Protein AF-A0A183GNE3-F1 (afdb_monomer)

Mean predicted aligned error: 20.23 Å

Secondary structure (DSSP, 8-state):
---------------------------------------HHHHHHHHHHHHHHS-------------SSHHHHHHHHHHHHHHHHHTTPPPPGGGTTHHHHHHHHHHHHHHHHHHHHH-TTHHHHHHHHHHHHHHHHH-HHHHHHHHHHHHHHHHHHHHHHTTPPPPP-PPPP-

pLDDT: mean 74.31, std 21.64, range [35.06, 98.19]

Sequence (174 aa):
MPTFKGTSGDDPSDSSAPSRLTQSMEHEEIVETNVIRLDPRDLNSIIQAVKADAPSSSQQTSAAYSFKREGFGRQYEFNSSLVRKLSNVHCTEDIETVIPEVIQELNVRNETLKIADSHPQVFQFLDIKTKSESLKSMDPWLSGFMESIKKSEYDGKKRKLSMLPTPFRRQETA

Nearest PDB structures (foldseek):
  6lqo-assembly3_J  TM=5.493E-01  e=2.200E+00  human gammaherpesvirus 4
  8oiq-assembly1_Aa  TM=3.366E-01  e=4.996E+00  Homo sapiens
  2q12-assembly1_A-2  TM=3.420E-01  e=8.275E+00  Homo sapiens
  2z0n-assembly1_A-2  TM=3.360E-01  e=8.275E+00  Homo sapiens

Solvent-accessible surface area (backbone atoms only — not comparable to full-atom values): 11299 Å² total; per-residue (Å²): 137,84,89,84,87,87,85,90,80,87,86,91,86,87,89,84,88,88,87,85,90,82,90,82,92,76,89,78,85,74,77,83,73,81,77,80,79,74,50,79,63,55,55,51,48,52,54,48,51,54,59,69,71,40,74,73,81,71,69,76,66,69,76,75,81,82,56,85,45,61,73,50,42,55,49,40,52,51,42,54,51,47,39,60,56,56,73,71,59,85,64,55,89,94,42,57,63,56,56,58,50,53,41,51,52,43,51,54,49,41,52,47,44,60,50,28,64,82,40,62,62,51,59,59,50,48,55,52,48,54,52,50,53,51,40,39,73,76,38,53,68,62,39,53,50,53,52,52,52,56,50,52,54,53,58,51,54,55,56,58,67,73,63,66,79,76,81,82,80,80,80,81,86,129

Organism: Heligmosomoides polygyrus (NCBI:txid6339)

Radius of gyration: 41.03 Å; Cα contacts (8 Å, |Δi|>4): 43; chains: 1; bounding box: 98×87×101 Å

Structure (mmCIF, N/CA/C/O backbone):
data_AF-A0A183GNE3-F1
#
_entry.id   AF-A0A183GNE3-F1
#
loop_
_atom_site.group_PDB
_atom_site.id
_atom_site.type_symbol
_atom_site.label_atom_id
_atom_site.label_alt_id
_atom_site.label_comp_id
_atom_site.label_asym_id
_atom_site.label_entity_id
_atom_site.label_seq_id
_atom_site.pdbx_PDB_ins_code
_atom_site.Cartn_x
_atom_site.Cartn_y
_atom_site.Cartn_z
_atom_site.occupancy
_ato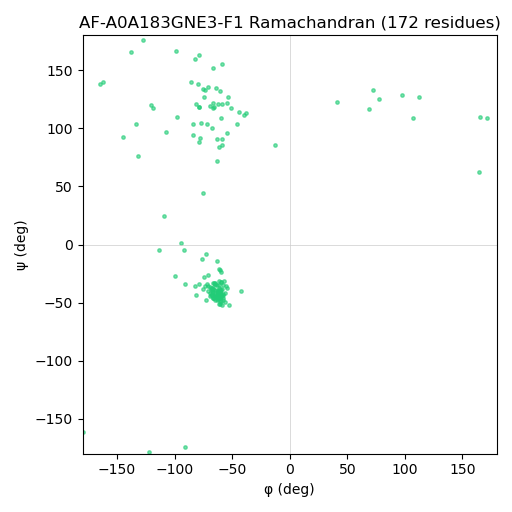m_site.B_iso_or_equiv
_atom_site.auth_seq_id
_atom_site.auth_comp_id
_atom_site.auth_asym_id
_atom_site.auth_atom_id
_atom_site.pdbx_PDB_model_num
ATOM 1 N N . MET A 1 1 ? -22.622 -56.629 6.697 1.00 48.22 1 MET A N 1
ATOM 2 C CA . MET A 1 1 ? -23.975 -56.853 7.262 1.00 48.22 1 MET A CA 1
ATOM 3 C C . MET A 1 1 ? -24.024 -58.301 7.739 1.00 48.22 1 MET A C 1
ATOM 5 O O . MET A 1 1 ? -23.474 -59.106 6.995 1.00 48.22 1 MET A O 1
ATOM 9 N N . PRO A 1 2 ? -24.593 -58.655 8.912 1.00 48.75 2 PRO A N 1
ATOM 10 C CA . PRO A 1 2 ? -25.790 -58.042 9.489 1.00 48.75 2 PRO A CA 1
ATOM 11 C C . PRO A 1 2 ? -25.775 -57.767 11.012 1.00 48.75 2 PRO A C 1
ATOM 13 O O . PRO A 1 2 ? -24.953 -58.251 11.782 1.00 48.75 2 PRO A O 1
ATOM 16 N N . THR A 1 3 ? -26.759 -56.953 11.375 1.00 46.00 3 THR A N 1
ATOM 17 C CA . THR A 1 3 ? -27.341 -56.611 12.677 1.00 46.00 3 THR A CA 1
ATOM 18 C C . THR A 1 3 ? -28.070 -57.790 13.336 1.00 46.00 3 THR A C 1
ATOM 20 O O . THR A 1 3 ? -28.666 -58.609 12.642 1.00 46.00 3 THR A O 1
ATOM 23 N N . PHE A 1 4 ? -28.128 -57.809 14.674 1.00 43.41 4 PHE A N 1
ATOM 24 C CA . PHE A 1 4 ? -29.072 -58.635 15.439 1.00 43.41 4 PHE A CA 1
ATOM 25 C C . PHE A 1 4 ? -29.997 -57.742 16.278 1.00 43.41 4 PHE A C 1
ATOM 27 O O . PHE A 1 4 ? -29.546 -56.991 17.140 1.00 43.41 4 PHE A O 1
ATOM 34 N N . LYS A 1 5 ? -31.299 -57.823 15.980 1.00 48.59 5 LYS A N 1
ATOM 35 C CA . LYS A 1 5 ? -32.413 -57.364 16.821 1.00 48.59 5 LYS A CA 1
ATOM 36 C C . LYS A 1 5 ? -32.771 -58.487 17.799 1.00 48.59 5 LYS A C 1
ATOM 38 O O . LYS A 1 5 ? -32.850 -59.639 17.381 1.00 48.59 5 LYS A O 1
ATOM 43 N N . GLY A 1 6 ? -33.067 -58.133 19.045 1.00 44.19 6 GLY A N 1
ATOM 44 C CA . GLY A 1 6 ? -33.775 -58.981 20.004 1.00 44.19 6 GLY A CA 1
ATOM 45 C C . GLY A 1 6 ? -35.053 -58.274 20.449 1.00 44.19 6 GLY A C 1
ATOM 46 O O . GLY A 1 6 ? -35.000 -57.145 20.924 1.00 44.19 6 GLY A O 1
ATOM 47 N N . THR A 1 7 ? -36.186 -58.919 20.203 1.00 44.94 7 THR A N 1
ATOM 48 C CA . THR A 1 7 ? -37.564 -58.502 20.488 1.00 44.94 7 THR A CA 1
ATOM 49 C C . THR A 1 7 ? -38.092 -59.145 21.772 1.00 44.94 7 THR A C 1
ATOM 51 O O . THR A 1 7 ? -37.591 -60.194 22.166 1.00 44.94 7 THR A O 1
ATOM 54 N N . SER A 1 8 ? -39.219 -58.608 22.256 1.00 44.44 8 SER A N 1
ATOM 55 C CA . SER A 1 8 ? -40.353 -59.320 22.882 1.00 44.44 8 SER A CA 1
ATOM 56 C C . SER A 1 8 ? -40.571 -59.079 24.374 1.00 44.44 8 SER A C 1
ATOM 58 O O . SER A 1 8 ? -39.689 -59.322 25.193 1.00 44.44 8 SER A O 1
ATOM 60 N N . GLY A 1 9 ? -41.810 -58.695 24.691 1.00 40.34 9 GLY A N 1
ATOM 61 C CA . GLY A 1 9 ? -42.374 -58.667 26.035 1.00 40.34 9 GLY A CA 1
ATOM 62 C C . GLY A 1 9 ? -43.663 -57.845 26.130 1.00 40.34 9 GLY A C 1
ATOM 63 O O . GLY A 1 9 ? -43.663 -56.841 26.832 1.00 40.34 9 GLY A O 1
ATOM 64 N N . ASP A 1 10 ? -44.720 -58.255 25.415 1.00 44.12 10 ASP A N 1
ATOM 65 C CA . ASP A 1 10 ? -46.131 -57.996 25.782 1.00 44.12 10 ASP A CA 1
ATOM 66 C C . ASP A 1 10 ? -46.388 -58.610 27.195 1.00 44.12 10 ASP A C 1
ATOM 68 O O . ASP A 1 10 ? -45.657 -59.518 27.592 1.00 44.12 10 ASP A O 1
ATOM 72 N N . ASP A 1 11 ? -47.331 -58.223 28.065 1.00 49.34 11 ASP A N 1
ATOM 73 C CA . ASP A 1 11 ? -48.767 -57.931 27.899 1.00 49.34 11 ASP A CA 1
ATOM 74 C C . ASP A 1 11 ? -49.362 -57.508 29.306 1.00 49.34 11 ASP A C 1
ATOM 76 O O . ASP A 1 11 ? -48.572 -57.177 30.195 1.00 49.34 11 ASP A O 1
ATOM 80 N N . PRO A 1 12 ? -50.684 -57.516 29.617 1.00 62.38 12 PRO A N 1
ATOM 81 C CA . PRO A 1 12 ? -51.566 -56.341 29.774 1.00 62.38 12 PRO A CA 1
ATOM 82 C C . PRO A 1 12 ? -52.267 -56.226 31.161 1.00 62.38 12 PRO A C 1
ATOM 84 O O . PRO A 1 12 ? -52.077 -57.081 32.021 1.00 62.38 12 PRO A O 1
ATOM 87 N N . SER A 1 13 ? -53.113 -55.197 31.377 1.00 46.19 13 SER A N 1
ATOM 88 C CA . SER A 1 13 ? -54.344 -55.155 32.234 1.00 46.19 13 SER A CA 1
ATOM 89 C C . SER A 1 13 ? -54.832 -53.691 32.329 1.00 46.19 13 SER A C 1
ATOM 91 O O . SER A 1 13 ? -54.072 -52.842 32.778 1.00 46.19 13 SER A O 1
ATOM 93 N N . ASP A 1 14 ? -55.932 -53.235 31.726 1.00 38.72 14 ASP A N 1
ATOM 94 C CA . ASP A 1 14 ? -57.376 -53.488 31.913 1.00 38.72 14 ASP A CA 1
ATOM 95 C C . ASP A 1 14 ? -58.096 -52.420 32.782 1.00 38.72 14 ASP A C 1
ATOM 97 O O . ASP A 1 14 ? -57.705 -52.119 33.904 1.00 38.72 14 ASP A O 1
ATOM 101 N N . SER A 1 15 ? -59.198 -51.921 32.211 1.00 40.00 15 SER A N 1
ATOM 102 C CA . SER A 1 15 ? -60.434 -51.434 32.841 1.00 40.00 15 SER A CA 1
ATOM 103 C C . SER A 1 15 ? -60.571 -50.054 33.534 1.00 40.00 15 SER A C 1
ATOM 105 O O . SER A 1 15 ? -59.984 -49.743 34.567 1.00 40.00 15 SER A O 1
ATOM 107 N N . SER A 1 16 ? -61.593 -49.344 33.028 1.00 37.84 16 SER A N 1
ATOM 108 C CA . SER A 1 16 ? -62.605 -48.515 33.722 1.00 37.84 16 SER A CA 1
ATOM 109 C C . SER A 1 16 ? -62.524 -46.977 33.618 1.00 37.84 16 SER A C 1
ATOM 111 O O . SER A 1 16 ? -61.709 -46.294 34.225 1.00 37.84 16 SER A O 1
ATOM 113 N N . ALA A 1 17 ? -63.478 -46.423 32.863 1.00 40.12 17 ALA A N 1
ATOM 114 C CA . ALA A 1 17 ? -64.024 -45.065 33.016 1.00 40.12 17 ALA A CA 1
ATOM 115 C C . ALA A 1 17 ? -65.255 -45.119 33.965 1.00 40.12 17 ALA A C 1
ATOM 117 O O . ALA A 1 17 ? -65.643 -46.232 34.331 1.00 40.12 17 ALA A O 1
ATOM 118 N N . PRO A 1 18 ? -66.049 -44.047 34.216 1.00 62.06 1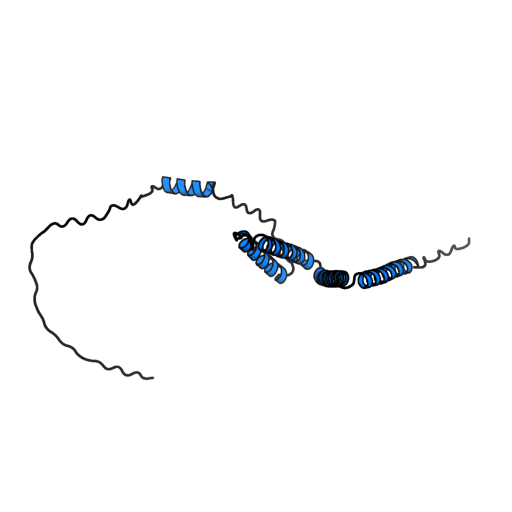8 PRO A N 1
ATOM 119 C CA . PRO A 1 18 ? -65.832 -42.590 34.376 1.00 62.06 18 PRO A CA 1
ATOM 120 C C . PRO A 1 18 ? -66.455 -42.049 35.709 1.00 62.06 18 PRO A C 1
ATOM 122 O O . PRO A 1 18 ? -67.145 -42.801 36.386 1.00 62.06 18 PRO A O 1
ATOM 125 N N . SER A 1 19 ? -66.288 -40.755 36.071 1.00 37.91 19 SER A N 1
ATOM 126 C CA . SER A 1 19 ? -67.233 -39.864 36.839 1.00 37.91 19 SER A CA 1
ATOM 127 C C . SER A 1 19 ? -66.502 -38.595 37.342 1.00 37.91 19 SER A C 1
ATOM 129 O O . SER A 1 19 ? -65.510 -38.717 38.042 1.00 37.91 19 SER A O 1
ATOM 131 N N . ARG A 1 20 ? -66.742 -37.377 36.825 1.00 39.19 20 ARG A N 1
ATOM 132 C CA . ARG A 1 20 ? -67.785 -36.349 37.106 1.00 39.19 20 ARG A CA 1
ATOM 133 C C . ARG A 1 20 ? -67.731 -35.629 38.479 1.00 39.19 20 ARG A C 1
ATOM 135 O O . ARG A 1 20 ? -68.099 -36.227 39.476 1.00 39.19 20 ARG A O 1
ATOM 142 N N . LEU A 1 21 ? -67.511 -34.296 38.386 1.00 40.69 21 LEU A N 1
ATOM 143 C CA . LEU A 1 21 ? -67.955 -33.168 39.255 1.00 40.69 21 LEU A CA 1
ATOM 144 C C . LEU A 1 21 ? -67.254 -33.078 40.638 1.00 40.69 21 LEU A C 1
ATOM 146 O O . LEU A 1 21 ? -67.115 -34.088 41.299 1.00 40.69 21 LEU A O 1
ATOM 150 N N . THR A 1 22 ? -66.743 -31.951 41.158 1.00 35.38 22 THR A N 1
ATOM 151 C CA . THR A 1 22 ? -67.184 -30.539 41.158 1.00 35.38 22 THR A CA 1
ATOM 152 C C . THR A 1 22 ? -66.034 -29.567 41.517 1.00 35.38 22 THR A C 1
ATOM 154 O O . THR A 1 22 ? -65.290 -29.834 42.451 1.00 35.38 22 THR A O 1
ATOM 157 N N . GLN A 1 23 ? -65.985 -28.423 40.818 1.00 39.53 23 GLN A N 1
ATOM 158 C CA . GLN A 1 23 ? -65.804 -27.032 41.297 1.00 39.53 23 GLN A CA 1
ATOM 159 C C . GLN A 1 23 ? -64.788 -26.704 42.415 1.00 39.53 23 GLN A C 1
ATOM 161 O O . GLN A 1 23 ? -64.989 -27.100 43.556 1.00 39.53 23 GLN A O 1
ATOM 166 N N . SER A 1 24 ? -63.838 -25.801 42.131 1.00 35.06 24 SER A N 1
ATOM 167 C CA . SER A 1 24 ? -63.468 -24.652 42.987 1.00 35.06 24 SER A CA 1
ATOM 168 C C . SER A 1 24 ? -62.624 -23.652 42.191 1.00 35.06 24 SER A C 1
ATOM 170 O O . SER A 1 24 ? -61.813 -24.033 41.357 1.00 35.06 24 SER A O 1
ATOM 172 N N . MET A 1 25 ? -62.918 -22.372 42.396 1.00 43.75 25 MET A N 1
ATOM 173 C CA . MET A 1 25 ? -62.330 -21.211 41.734 1.00 43.75 25 MET A CA 1
ATOM 174 C C . MET A 1 25 ? -60.922 -20.961 42.267 1.00 43.75 25 MET A C 1
ATOM 176 O O . MET A 1 25 ? -60.775 -20.766 43.468 1.00 43.75 25 MET A O 1
ATOM 180 N N . GLU A 1 26 ? -59.930 -20.869 41.385 1.00 41.50 26 GLU A N 1
ATOM 181 C CA . GLU A 1 26 ? -58.612 -20.329 41.721 1.00 41.50 26 GLU A CA 1
ATOM 182 C C . GLU A 1 26 ? -58.220 -19.348 40.614 1.00 41.50 26 GLU A C 1
ATOM 184 O O . GLU A 1 26 ? -57.947 -19.714 39.473 1.00 41.50 26 GLU A O 1
ATOM 189 N N . HIS A 1 27 ? -58.344 -18.068 40.956 1.00 43.19 27 HIS A N 1
ATOM 190 C CA . HIS A 1 27 ? -57.851 -16.927 40.203 1.00 43.19 27 HIS A CA 1
ATOM 191 C C . HIS A 1 27 ? -56.330 -17.069 40.066 1.00 43.19 27 HIS A C 1
ATOM 193 O O . HIS A 1 27 ? -55.619 -16.876 41.049 1.00 43.19 27 HIS A O 1
ATOM 199 N N . GLU A 1 28 ? -55.827 -17.362 38.868 1.00 41.88 28 GLU A N 1
ATOM 200 C CA . GLU A 1 28 ? -54.417 -17.135 38.553 1.00 41.88 28 GLU A CA 1
ATOM 201 C C . GLU A 1 28 ? -54.326 -15.936 37.607 1.00 41.88 28 GLU A C 1
ATOM 203 O O . GLU A 1 28 ? -54.588 -15.995 36.405 1.00 41.88 28 GLU A O 1
ATOM 208 N N . GLU A 1 29 ? -54.064 -14.798 38.239 1.00 46.50 29 GLU A N 1
ATOM 209 C CA . GLU A 1 29 ? -53.760 -13.498 37.665 1.00 46.50 29 GLU A CA 1
ATOM 210 C C . GLU A 1 29 ? -52.507 -13.607 36.783 1.00 46.50 29 GLU A C 1
ATOM 212 O O . GLU A 1 29 ? -51.375 -13.461 37.241 1.00 46.50 29 GLU A O 1
ATOM 217 N N . ILE A 1 30 ? -52.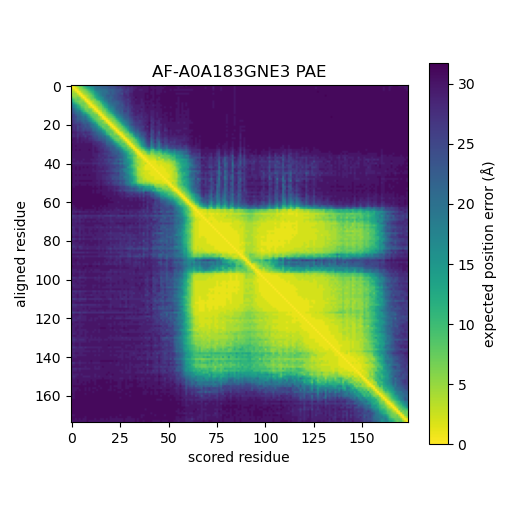698 -13.883 35.492 1.00 53.25 30 ILE A N 1
ATOM 218 C CA . ILE A 1 30 ? -51.643 -13.680 34.501 1.00 53.25 30 ILE A CA 1
ATOM 219 C C . ILE A 1 30 ? -51.590 -12.182 34.233 1.00 53.25 30 ILE A C 1
ATOM 221 O O . ILE A 1 30 ? -52.459 -11.619 33.570 1.00 53.25 30 ILE A O 1
ATOM 225 N N . VAL A 1 31 ? -50.557 -11.560 34.795 1.00 49.19 31 VAL A N 1
ATOM 226 C CA . VAL A 1 31 ? -50.138 -10.177 34.576 1.00 49.19 31 VAL A CA 1
ATOM 227 C C . VAL A 1 31 ? -50.321 -9.796 33.108 1.00 49.19 31 VAL A C 1
ATOM 229 O O . VAL A 1 31 ? -49.632 -10.302 32.217 1.00 49.19 31 VAL A O 1
ATOM 232 N N . GLU A 1 32 ? -51.257 -8.880 32.885 1.00 54.16 32 GLU A N 1
ATOM 233 C CA . GLU A 1 32 ? -51.550 -8.223 31.621 1.00 54.16 32 GLU A CA 1
ATOM 234 C C . GLU A 1 32 ? -50.301 -7.438 31.185 1.00 54.16 32 GLU A C 1
ATOM 236 O O . GLU A 1 32 ? -50.104 -6.261 31.483 1.00 54.16 32 GLU A O 1
ATOM 241 N N . THR A 1 33 ? -49.369 -8.126 30.529 1.00 56.88 33 THR A N 1
ATOM 242 C CA . THR A 1 33 ? -48.177 -7.512 29.951 1.00 56.88 33 THR A CA 1
ATOM 243 C C . THR A 1 33 ? -48.614 -6.855 28.654 1.00 56.88 33 THR A C 1
ATOM 245 O O . THR A 1 33 ? -48.622 -7.492 27.608 1.00 56.88 33 THR A O 1
ATOM 248 N N . ASN A 1 34 ? -49.055 -5.598 28.766 1.00 61.28 34 ASN A N 1
ATOM 249 C CA . ASN A 1 34 ? -49.368 -4.639 27.702 1.00 61.28 34 ASN A CA 1
ATOM 250 C C . ASN A 1 34 ? -48.872 -5.056 26.303 1.00 61.28 34 ASN A C 1
ATOM 252 O O . ASN A 1 34 ? -47.804 -4.637 25.850 1.00 61.28 34 ASN A O 1
ATOM 256 N N . VAL A 1 35 ? -49.667 -5.856 25.588 1.00 60.03 35 VAL A N 1
ATOM 257 C CA . VAL A 1 35 ? -49.425 -6.152 24.176 1.00 60.03 35 VAL A CA 1
ATOM 258 C C . VAL A 1 35 ? -49.899 -4.931 23.398 1.00 60.03 35 VAL A C 1
ATOM 260 O O . VAL A 1 35 ? -51.077 -4.801 23.068 1.00 60.03 35 VAL A O 1
ATOM 263 N N . ILE A 1 36 ? -48.986 -3.992 23.148 1.00 73.69 36 ILE A N 1
ATOM 264 C CA . ILE A 1 36 ? -49.271 -2.804 22.341 1.00 73.69 36 ILE A CA 1
ATOM 265 C C . ILE A 1 36 ? -49.502 -3.269 20.904 1.00 73.69 36 ILE A C 1
ATOM 267 O O . ILE A 1 36 ? -48.573 -3.574 20.154 1.00 73.69 36 ILE A O 1
ATOM 271 N N . ARG A 1 37 ? -50.774 -3.361 20.525 1.00 75.06 37 ARG A N 1
ATOM 272 C CA . ARG A 1 37 ? -51.192 -3.743 19.181 1.00 75.06 37 ARG A CA 1
ATOM 273 C C . ARG A 1 37 ? -51.171 -2.494 18.301 1.00 75.06 37 ARG A C 1
ATOM 275 O O . ARG A 1 37 ? -52.126 -1.727 18.296 1.00 75.06 37 ARG A O 1
ATOM 282 N N . LEU A 1 38 ? -50.055 -2.279 17.608 1.00 81.88 38 LEU A N 1
ATOM 283 C CA . LEU A 1 38 ? -49.865 -1.125 16.726 1.00 81.88 38 LEU A CA 1
ATOM 284 C C . LEU A 1 38 ? -50.843 -1.168 15.550 1.00 81.88 38 LEU A C 1
ATOM 286 O O . LEU A 1 38 ? -51.016 -2.218 14.919 1.00 81.88 38 LEU A O 1
ATOM 290 N N . ASP A 1 39 ? -51.469 -0.030 15.247 1.00 83.62 39 ASP A N 1
ATOM 291 C CA . ASP A 1 39 ? -52.322 0.090 14.072 1.00 83.62 39 ASP A CA 1
ATOM 292 C C . ASP A 1 39 ? -51.465 0.274 12.791 1.00 83.62 39 ASP A C 1
ATOM 294 O O . ASP A 1 39 ? -50.267 0.585 12.856 1.00 83.62 39 ASP A O 1
ATOM 298 N N . PRO A 1 40 ? -52.027 0.060 11.586 1.00 84.88 40 PRO A N 1
ATOM 299 C CA . PRO A 1 40 ? -51.264 0.185 10.341 1.00 84.88 40 PRO A CA 1
ATOM 300 C C . PRO A 1 40 ? -50.670 1.583 10.079 1.00 84.88 40 PRO A C 1
ATOM 302 O O . PRO A 1 40 ? -49.727 1.712 9.294 1.00 84.88 40 PRO A O 1
ATOM 305 N N . ARG A 1 41 ? -51.204 2.647 10.693 1.00 88.38 41 ARG A N 1
ATOM 306 C CA . ARG A 1 41 ? -50.677 4.015 10.572 1.00 88.38 41 ARG A CA 1
ATOM 307 C C . ARG A 1 41 ? -49.508 4.240 11.518 1.00 88.38 41 ARG A C 1
ATOM 309 O O . ARG A 1 41 ? -48.547 4.895 11.112 1.00 88.38 41 ARG A O 1
ATOM 316 N N . ASP A 1 42 ? -49.544 3.655 12.708 1.00 87.50 42 ASP A N 1
ATOM 317 C CA . ASP A 1 42 ? -48.428 3.693 13.653 1.00 87.50 42 ASP A CA 1
ATOM 318 C C . ASP A 1 42 ? -47.206 2.989 13.055 1.00 87.50 42 ASP A C 1
ATOM 320 O O . ASP A 1 42 ? -46.102 3.535 13.041 1.00 87.50 42 ASP A O 1
ATOM 324 N N . LEU A 1 43 ? -47.422 1.826 12.431 1.00 85.69 43 LEU A N 1
ATOM 325 C CA . LEU A 1 43 ? -46.391 1.090 11.694 1.00 85.69 43 LEU A CA 1
ATOM 326 C C . LEU A 1 43 ? -45.779 1.929 10.561 1.00 85.69 43 LEU A C 1
ATOM 328 O O . LEU A 1 43 ? -44.558 2.012 10.431 1.00 85.69 43 LEU A O 1
ATOM 332 N N . ASN A 1 44 ? -46.615 2.608 9.772 1.00 85.75 44 ASN A N 1
ATOM 333 C CA . ASN A 1 44 ? -46.142 3.502 8.713 1.00 85.75 44 ASN A CA 1
ATOM 334 C C . ASN A 1 44 ? -45.401 4.734 9.248 1.00 85.75 44 ASN A C 1
ATOM 336 O O . ASN A 1 44 ? -44.472 5.213 8.596 1.00 85.75 44 ASN A O 1
ATOM 340 N N . SER A 1 45 ? -45.790 5.242 10.416 1.00 85.00 45 SER A N 1
ATOM 341 C CA . SER A 1 45 ? -45.125 6.374 11.069 1.00 85.00 45 SER A CA 1
ATOM 342 C C . SER A 1 45 ? -43.738 5.979 11.571 1.00 85.00 45 SER A C 1
ATOM 344 O O . SER A 1 45 ? -42.779 6.706 11.330 1.00 85.00 45 SER A O 1
ATOM 346 N N . ILE A 1 46 ? -43.596 4.782 12.151 1.00 82.38 46 ILE A N 1
ATOM 347 C CA . ILE A 1 46 ? -42.298 4.218 12.549 1.00 82.38 46 ILE A CA 1
ATOM 348 C C . ILE A 1 46 ? -41.398 4.015 11.321 1.00 82.38 46 ILE A C 1
ATOM 350 O O . ILE A 1 46 ? -40.237 4.415 11.336 1.00 82.38 46 ILE A O 1
ATOM 354 N N . ILE A 1 47 ? -41.927 3.462 10.222 1.00 82.19 47 ILE A N 1
ATOM 355 C CA . ILE A 1 47 ? -41.164 3.277 8.973 1.00 82.19 47 ILE A CA 1
ATOM 356 C C . ILE A 1 47 ? -40.690 4.622 8.405 1.00 82.19 47 ILE A C 1
ATOM 358 O O . ILE A 1 47 ? -39.567 4.715 7.910 1.00 82.19 47 ILE A O 1
ATOM 362 N N . GLN A 1 48 ? -41.525 5.660 8.450 1.00 83.38 48 GLN A N 1
ATOM 363 C CA . GLN A 1 48 ? -41.154 6.992 7.968 1.00 83.38 48 GLN A CA 1
ATOM 364 C C . GLN A 1 48 ? -40.140 7.680 8.881 1.00 83.38 48 GLN A C 1
ATOM 366 O O . GLN A 1 48 ? -39.195 8.267 8.364 1.00 83.38 48 GLN A O 1
ATOM 371 N N . ALA A 1 49 ? -40.277 7.550 10.202 1.00 79.19 49 ALA A N 1
ATOM 372 C CA . ALA A 1 49 ? -39.299 8.060 11.161 1.00 79.19 49 ALA A CA 1
ATOM 373 C C . ALA A 1 49 ? -37.924 7.401 10.957 1.00 79.19 49 ALA A C 1
ATOM 375 O O . ALA A 1 49 ? -36.920 8.093 10.830 1.00 79.19 49 ALA A O 1
ATOM 376 N N . VAL A 1 50 ? -37.884 6.075 10.777 1.00 73.19 50 VAL A N 1
ATOM 377 C CA . VAL A 1 50 ? -36.642 5.338 10.478 1.00 73.19 50 VAL A CA 1
ATOM 378 C C . VAL A 1 50 ? -36.048 5.733 9.123 1.00 73.19 50 VAL A C 1
ATOM 380 O O . VAL A 1 50 ? -34.832 5.777 8.976 1.00 73.19 50 VAL A O 1
ATOM 383 N N . LYS A 1 51 ? -36.875 6.039 8.116 1.00 72.00 51 LYS A N 1
ATOM 384 C CA . LYS A 1 51 ? -36.397 6.522 6.808 1.00 72.00 51 LYS A CA 1
ATOM 385 C C . LYS A 1 51 ? -35.908 7.972 6.839 1.00 72.00 51 LYS A C 1
ATOM 387 O O . LYS A 1 51 ? -35.072 8.316 6.012 1.00 72.00 51 LYS A O 1
ATOM 392 N N . ALA A 1 52 ? -36.434 8.800 7.741 1.00 64.00 52 ALA A N 1
ATOM 393 C CA . ALA A 1 52 ? -36.025 10.192 7.913 1.00 64.00 52 ALA A CA 1
ATOM 394 C C . ALA A 1 52 ? -34.710 10.319 8.704 1.00 64.00 52 ALA A C 1
ATOM 396 O O . ALA A 1 52 ? -33.899 11.178 8.372 1.00 64.00 52 ALA A O 1
ATOM 397 N N . ASP A 1 53 ? -34.479 9.426 9.675 1.00 53.66 53 ASP A N 1
ATOM 398 C CA . ASP A 1 53 ? -33.232 9.343 10.455 1.00 53.66 53 ASP A CA 1
ATOM 399 C C . ASP A 1 53 ? -32.191 8.383 9.858 1.00 53.66 53 ASP A C 1
ATOM 401 O O . ASP A 1 53 ? -31.057 8.306 10.335 1.00 53.66 53 ASP A O 1
ATOM 405 N N . ALA A 1 54 ? -32.532 7.659 8.789 1.00 50.78 54 ALA A N 1
ATOM 406 C CA . ALA A 1 54 ? -31.525 6.986 7.989 1.00 50.78 54 ALA A CA 1
ATOM 407 C C . ALA A 1 54 ? -30.682 8.073 7.302 1.00 50.78 54 ALA A C 1
ATOM 409 O O . ALA A 1 54 ? -31.228 8.814 6.478 1.00 50.78 54 ALA A O 1
ATOM 410 N N . PRO A 1 55 ? -29.363 8.185 7.573 1.00 47.97 55 PRO A N 1
ATOM 411 C CA . PRO A 1 55 ? -28.514 9.012 6.737 1.00 47.97 55 PRO A CA 1
ATOM 412 C C . PRO A 1 55 ? -28.728 8.514 5.319 1.00 47.97 55 PRO A C 1
ATOM 414 O O . PRO A 1 55 ? -28.584 7.318 5.058 1.00 47.97 55 PRO A O 1
ATOM 417 N N . SER A 1 56 ? -29.169 9.418 4.443 1.00 46.97 56 SER A N 1
ATOM 418 C CA . SER A 1 56 ? -29.399 9.130 3.039 1.00 46.97 56 SER A CA 1
ATOM 419 C C . SER A 1 56 ? -28.194 8.348 2.536 1.00 46.97 56 SER A C 1
ATOM 421 O O . SER A 1 56 ? -27.115 8.906 2.340 1.00 46.97 56 SER A O 1
ATOM 423 N N . SER A 1 57 ? -28.359 7.034 2.364 1.00 46.97 57 SER A N 1
ATOM 424 C CA . SER A 1 57 ? -27.336 6.154 1.810 1.00 46.97 57 SER A CA 1
ATOM 425 C C . SER A 1 57 ? -27.264 6.378 0.301 1.00 46.97 57 SER A C 1
ATOM 427 O O . SER A 1 57 ? -27.121 5.448 -0.481 1.00 46.97 57 SER A O 1
ATOM 429 N N . SER A 1 58 ? -27.275 7.641 -0.119 1.00 44.75 58 SER A N 1
ATOM 430 C CA . SER A 1 58 ? -26.304 8.105 -1.086 1.00 44.75 58 SER A CA 1
ATOM 431 C C . SER A 1 58 ? -24.932 7.976 -0.419 1.00 44.75 58 SER A C 1
ATOM 433 O O . SER A 1 58 ? -24.269 8.962 -0.094 1.00 44.75 58 SER A O 1
ATOM 435 N N . GLN A 1 59 ? -24.471 6.730 -0.257 1.00 45.09 59 GLN A N 1
ATOM 436 C CA . GLN A 1 59 ? -23.070 6.470 -0.505 1.00 45.09 59 GLN A CA 1
ATOM 437 C C . GLN A 1 59 ? -22.860 6.991 -1.915 1.00 45.09 59 GLN A C 1
ATOM 439 O O . GLN A 1 59 ? -23.186 6.341 -2.905 1.00 45.09 59 GLN A O 1
ATOM 444 N N . GLN A 1 60 ? -22.392 8.229 -1.986 1.00 40.22 60 GLN A N 1
ATOM 445 C CA . GLN A 1 60 ? -21.667 8.725 -3.119 1.00 40.22 60 GLN A CA 1
ATOM 446 C C . GLN A 1 60 ? -20.480 7.770 -3.197 1.00 40.22 60 GLN A C 1
ATOM 448 O O . GLN A 1 60 ? -19.459 7.970 -2.546 1.00 40.22 60 GLN A O 1
ATOM 453 N N . THR A 1 61 ? -20.679 6.636 -3.874 1.00 44.25 61 THR A N 1
ATOM 454 C CA . THR A 1 61 ? -19.610 5.737 -4.254 1.00 44.25 61 THR A CA 1
ATOM 455 C C . THR A 1 61 ? -18.787 6.591 -5.191 1.00 44.25 61 THR A C 1
ATOM 457 O O . THR A 1 61 ? -19.099 6.709 -6.377 1.00 44.25 61 THR A O 1
ATOM 460 N N . SER A 1 62 ? -17.806 7.298 -4.629 1.00 49.28 62 SER A N 1
ATOM 461 C CA . SER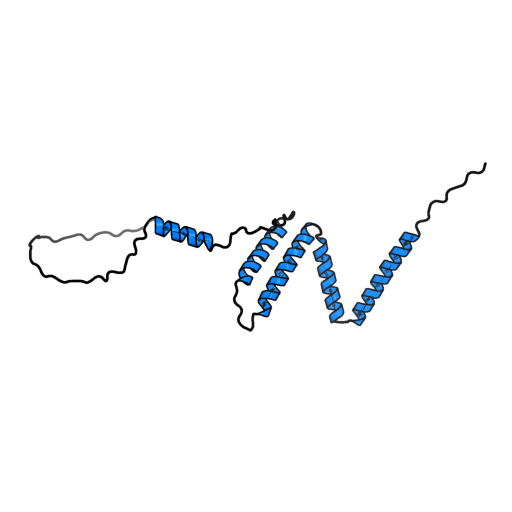 A 1 62 ? -16.651 7.787 -5.357 1.00 49.28 62 SER A CA 1
ATOM 462 C C . SER A 1 62 ? -16.293 6.656 -6.301 1.00 49.28 62 SER A C 1
ATOM 464 O O . SER A 1 62 ? -16.022 5.552 -5.831 1.00 49.28 62 SER A O 1
ATOM 466 N N . ALA A 1 63 ? -16.502 6.894 -7.603 1.00 55.94 63 ALA A N 1
ATOM 467 C CA . ALA A 1 63 ? -16.566 5.841 -8.607 1.00 55.94 63 ALA A CA 1
ATOM 468 C C . ALA A 1 63 ? -15.434 4.850 -8.343 1.00 55.94 63 ALA A C 1
ATOM 470 O O . ALA A 1 63 ? -14.263 5.243 -8.350 1.00 55.94 63 ALA A O 1
ATOM 471 N N . ALA A 1 64 ? -15.801 3.621 -7.968 1.00 74.69 64 ALA A N 1
ATOM 472 C CA . ALA A 1 64 ? -14.835 2.640 -7.509 1.00 74.69 64 ALA A CA 1
ATOM 473 C C . ALA A 1 64 ? -13.753 2.513 -8.585 1.00 74.69 64 ALA A C 1
ATOM 475 O O . ALA A 1 64 ? -14.063 2.361 -9.769 1.00 74.69 64 ALA A O 1
ATOM 476 N N . TYR A 1 65 ? -12.488 2.660 -8.190 1.00 86.69 65 TYR A N 1
ATOM 477 C CA . TYR A 1 65 ? -11.387 2.563 -9.139 1.00 86.69 65 TYR A CA 1
ATOM 478 C C . TYR A 1 65 ? -11.430 1.180 -9.799 1.00 86.69 65 TYR A C 1
ATOM 480 O O . TYR A 1 65 ? -11.356 0.160 -9.115 1.00 86.69 65 TYR A O 1
ATOM 488 N N . SER A 1 66 ? -11.563 1.146 -11.125 1.00 93.12 66 SER A N 1
ATOM 489 C CA . SER A 1 66 ? -11.623 -0.105 -11.878 1.00 93.12 66 SER A CA 1
ATOM 490 C C . SER A 1 66 ? -10.212 -0.606 -12.165 1.00 93.12 66 SER A C 1
ATOM 492 O O . SER A 1 66 ? -9.535 -0.098 -13.059 1.00 93.12 66 SER A O 1
ATOM 494 N N . PHE A 1 67 ? -9.780 -1.621 -11.423 1.00 96.12 67 PHE A N 1
ATOM 495 C CA . PHE A 1 67 ? -8.471 -2.241 -11.605 1.00 96.12 67 PHE A CA 1
ATOM 496 C C . PHE A 1 67 ? -8.420 -3.105 -12.872 1.00 96.12 67 PHE A C 1
ATOM 498 O O . PHE A 1 67 ? -9.282 -3.953 -13.092 1.00 96.12 67 PHE A O 1
ATOM 505 N N . LYS A 1 68 ? -7.364 -2.946 -13.675 1.00 96.19 68 LYS A N 1
ATOM 506 C CA . LYS A 1 68 ? -7.042 -3.829 -14.811 1.00 96.19 68 LYS A CA 1
ATOM 507 C C . LYS A 1 68 ? -6.542 -5.186 -14.323 1.00 96.19 68 LYS A C 1
ATOM 509 O O . LYS A 1 68 ? -6.784 -6.208 -14.960 1.00 96.19 68 LYS A O 1
ATOM 514 N N . ARG A 1 69 ? -5.827 -5.203 -13.194 1.00 95.44 69 ARG A N 1
ATOM 515 C CA . ARG A 1 69 ? -5.398 -6.425 -12.510 1.00 95.44 69 ARG A CA 1
ATOM 516 C C . ARG A 1 69 ? -6.335 -6.766 -11.367 1.00 95.44 69 ARG A C 1
ATOM 518 O O . ARG A 1 69 ? -6.293 -6.154 -10.303 1.00 95.44 69 ARG A O 1
ATOM 525 N N . GLU A 1 70 ? -7.096 -7.835 -11.556 1.00 94.31 70 GLU A N 1
ATOM 526 C CA . GLU A 1 70 ? -8.076 -8.320 -10.582 1.00 94.31 70 GLU A CA 1
ATOM 527 C C . GLU A 1 70 ? -7.466 -8.569 -9.188 1.00 94.31 70 GLU A C 1
ATOM 529 O O . GLU A 1 70 ? -8.064 -8.238 -8.168 1.00 94.31 70 GLU A O 1
ATOM 534 N N . GLY A 1 71 ? -6.229 -9.079 -9.128 1.00 96.56 71 GLY A N 1
ATOM 535 C CA . GLY A 1 71 ? -5.524 -9.299 -7.862 1.00 96.56 71 GLY A CA 1
ATOM 536 C C . GLY A 1 71 ? -5.314 -8.022 -7.038 1.00 96.56 71 GLY A C 1
ATOM 537 O O . GLY A 1 71 ? -5.351 -8.084 -5.811 1.00 96.56 71 GLY A O 1
ATOM 538 N N . PHE A 1 72 ? -5.137 -6.866 -7.685 1.00 97.19 72 PHE A N 1
ATOM 539 C CA . PHE A 1 72 ? -5.041 -5.577 -6.994 1.00 97.19 72 PHE A CA 1
ATOM 540 C C . PHE A 1 72 ? -6.407 -5.092 -6.522 1.00 97.19 72 PHE A C 1
ATOM 542 O O . PHE A 1 72 ? -6.504 -4.610 -5.397 1.00 97.19 72 PHE A O 1
ATOM 549 N N . GLY A 1 73 ? -7.456 -5.312 -7.320 1.00 96.50 73 GLY A N 1
ATOM 550 C CA . GLY A 1 73 ? -8.837 -5.053 -6.911 1.00 96.50 73 GLY A CA 1
ATOM 551 C C . GLY A 1 73 ? -9.216 -5.813 -5.639 1.00 96.50 73 GLY A C 1
ATOM 552 O O . GLY A 1 73 ? -9.634 -5.200 -4.661 1.00 96.50 73 GLY A O 1
ATOM 553 N N . ARG A 1 74 ? -8.944 -7.125 -5.585 1.00 97.88 74 ARG A N 1
ATOM 554 C CA . ARG A 1 74 ? -9.216 -7.939 -4.385 1.00 97.88 74 ARG A CA 1
ATOM 555 C C . ARG A 1 74 ? -8.457 -7.451 -3.147 1.00 97.88 74 ARG A C 1
ATOM 557 O O . ARG A 1 74 ? -9.015 -7.437 -2.053 1.00 97.88 74 ARG A O 1
ATOM 564 N N . GLN A 1 75 ? -7.197 -7.028 -3.298 1.00 97.75 75 GLN A N 1
ATOM 565 C CA . GLN A 1 75 ? -6.436 -6.446 -2.183 1.00 97.75 75 GLN A CA 1
ATOM 566 C C . GLN A 1 75 ? -7.000 -5.093 -1.743 1.00 97.75 75 GLN A C 1
ATOM 568 O O . GLN A 1 75 ? -7.103 -4.841 -0.545 1.00 97.75 75 GLN A O 1
ATOM 573 N N . TYR A 1 76 ? -7.386 -4.238 -2.690 1.00 97.62 76 TYR A N 1
ATOM 574 C CA . TYR A 1 76 ? -7.990 -2.942 -2.401 1.00 97.62 76 TYR A CA 1
ATOM 575 C C . TYR A 1 76 ? -9.297 -3.094 -1.615 1.00 97.62 76 TYR A C 1
ATOM 577 O O . TYR A 1 76 ? -9.504 -2.410 -0.611 1.00 97.62 76 TYR A O 1
ATOM 585 N N . GLU A 1 77 ? -10.165 -4.018 -2.027 1.00 97.31 77 GLU A N 1
ATOM 586 C CA . GLU A 1 77 ? -11.419 -4.316 -1.330 1.00 97.31 77 GLU A CA 1
ATOM 587 C C . GLU A 1 77 ? -11.177 -4.871 0.073 1.00 97.31 77 GLU A C 1
ATOM 589 O O . GLU A 1 77 ? -11.809 -4.423 1.033 1.00 97.31 77 GLU A O 1
ATOM 594 N N . PHE A 1 78 ? -10.225 -5.799 0.213 1.00 98.19 78 PHE A N 1
ATOM 595 C CA . PHE A 1 78 ? -9.835 -6.343 1.509 1.00 98.19 78 PHE A CA 1
ATOM 596 C C . PHE A 1 78 ? -9.346 -5.241 2.459 1.00 98.19 78 PHE A C 1
ATOM 598 O O . PHE A 1 78 ? -9.886 -5.092 3.557 1.00 98.19 78 PHE A O 1
ATOM 605 N N . ASN A 1 79 ? -8.399 -4.409 2.017 1.00 97.88 79 ASN A N 1
ATOM 606 C CA . ASN A 1 79 ? -7.887 -3.282 2.799 1.00 97.88 79 ASN A CA 1
ATOM 607 C C . ASN A 1 79 ? -9.006 -2.296 3.159 1.00 97.88 79 ASN A C 1
ATOM 609 O O . ASN A 1 79 ? -9.115 -1.873 4.306 1.00 97.88 79 ASN A O 1
ATOM 613 N N . SER A 1 80 ? -9.883 -1.970 2.207 1.00 96.88 80 SER A N 1
ATOM 614 C CA . SER A 1 80 ? -11.023 -1.071 2.433 1.00 96.88 80 SER A CA 1
ATOM 615 C C . SER A 1 80 ? -12.028 -1.658 3.430 1.00 96.88 80 SER A C 1
ATOM 617 O O . SER A 1 80 ? -12.644 -0.934 4.213 1.00 96.88 80 SER A O 1
ATOM 619 N N . SER A 1 81 ? -12.198 -2.983 3.444 1.00 97.00 81 SER A N 1
ATOM 620 C CA . SER A 1 81 ? -12.981 -3.657 4.478 1.00 97.00 81 SER A CA 1
ATOM 621 C C . SER A 1 81 ? -12.315 -3.578 5.848 1.00 97.00 81 SER A C 1
ATOM 623 O O . SER A 1 81 ? -13.043 -3.457 6.832 1.00 97.00 81 SER A O 1
ATOM 625 N N . LEU A 1 82 ? -10.986 -3.676 5.935 1.00 96.69 82 LEU A N 1
ATOM 626 C CA . LEU A 1 82 ? -10.268 -3.515 7.200 1.00 96.69 82 LEU A CA 1
ATOM 627 C C . LEU A 1 82 ? -10.393 -2.088 7.722 1.00 96.69 82 LEU A C 1
ATOM 629 O O . LEU A 1 82 ? -10.759 -1.927 8.879 1.00 96.69 82 LEU A O 1
ATOM 633 N N . VAL A 1 83 ? -10.205 -1.075 6.869 1.00 95.88 83 VAL A N 1
ATOM 634 C CA . VAL A 1 83 ? -10.399 0.337 7.239 1.00 95.88 83 VAL A CA 1
ATOM 635 C C . VAL A 1 83 ? -11.781 0.540 7.857 1.00 95.88 83 VAL A C 1
ATOM 637 O O . VAL A 1 83 ? -11.868 0.999 8.987 1.00 95.88 83 VAL A O 1
ATOM 640 N N . ARG A 1 84 ? -12.858 0.092 7.194 1.00 95.25 84 ARG A N 1
ATOM 641 C CA . ARG A 1 84 ? -14.223 0.211 7.744 1.00 95.25 84 ARG A CA 1
ATOM 642 C C . ARG A 1 84 ? -14.404 -0.482 9.095 1.00 95.25 84 ARG A C 1
ATOM 644 O O . ARG A 1 84 ? -15.135 0.028 9.934 1.00 95.25 84 ARG A O 1
ATOM 651 N N . LYS A 1 85 ? -13.788 -1.651 9.299 1.00 94.31 85 LYS A N 1
ATOM 652 C CA . LYS A 1 85 ? -13.863 -2.373 10.580 1.00 94.31 85 LYS A CA 1
ATOM 653 C C . LYS A 1 85 ? -13.098 -1.632 11.677 1.00 94.31 85 LYS A C 1
ATOM 655 O O . LYS A 1 85 ? -13.623 -1.487 12.771 1.00 94.31 85 LYS A O 1
ATOM 660 N N . LEU A 1 86 ? -11.895 -1.153 11.364 1.00 92.38 86 LEU A N 1
ATOM 661 C CA . LEU A 1 86 ? -11.011 -0.446 12.289 1.00 92.38 86 LEU A CA 1
ATOM 662 C C . LEU A 1 86 ? -11.552 0.935 12.672 1.00 92.38 86 LEU A C 1
ATOM 664 O O . LEU A 1 86 ? -11.447 1.318 13.828 1.00 92.38 86 LEU A O 1
ATOM 668 N N . SER A 1 87 ? -12.199 1.650 11.747 1.00 90.31 87 SER A N 1
ATOM 669 C CA . SER A 1 87 ? -12.812 2.959 12.023 1.00 90.31 87 SER A CA 1
ATOM 670 C C . SER A 1 87 ? -13.917 2.916 13.082 1.00 90.31 87 SER A C 1
ATOM 672 O O . SER A 1 87 ? -14.221 3.945 13.671 1.00 90.31 87 SER A O 1
ATOM 674 N N . ASN A 1 88 ? -14.516 1.746 13.322 1.00 85.75 88 ASN A N 1
ATOM 675 C CA . ASN A 1 88 ? -15.571 1.563 14.320 1.00 85.75 88 ASN A CA 1
ATOM 676 C C . ASN A 1 88 ? -15.036 1.074 15.674 1.00 85.75 88 ASN A C 1
ATOM 678 O O . ASN A 1 88 ? -15.824 0.794 16.576 1.00 85.75 88 ASN A O 1
ATOM 682 N N . VAL A 1 89 ? -13.720 0.903 15.819 1.00 84.81 89 VAL A N 1
ATOM 683 C CA . VAL A 1 89 ? -13.121 0.480 17.085 1.00 84.81 89 VAL A CA 1
ATOM 684 C C . VAL A 1 89 ? -12.975 1.701 17.988 1.00 84.81 89 VAL A C 1
ATOM 686 O O . VAL A 1 89 ? -12.303 2.666 17.634 1.00 84.81 89 VAL A O 1
ATOM 689 N N . HIS A 1 90 ? -13.599 1.658 19.163 1.00 73.12 90 HIS A N 1
ATOM 690 C CA . HIS A 1 90 ? -13.393 2.662 20.203 1.00 73.12 90 HIS A CA 1
ATOM 691 C C . HIS A 1 90 ? -12.084 2.365 20.939 1.00 73.12 90 HIS A C 1
ATOM 693 O O . HIS A 1 90 ? -11.931 1.294 21.527 1.00 73.12 90 HIS A O 1
ATOM 699 N N . CYS A 1 91 ? -11.132 3.294 20.871 1.00 70.31 91 CYS A N 1
ATOM 700 C CA . CYS A 1 91 ? -9.821 3.135 21.488 1.00 70.31 91 CYS A CA 1
ATOM 701 C C . CYS A 1 91 ? -9.870 3.418 22.997 1.00 70.31 91 CYS A C 1
ATOM 703 O O . CYS A 1 91 ? -10.483 4.386 23.438 1.00 70.31 91 CYS A O 1
ATOM 705 N N . THR A 1 92 ? -9.181 2.590 23.780 1.00 70.38 92 THR A N 1
ATOM 706 C CA . THR A 1 92 ? -8.666 2.946 25.113 1.00 70.38 92 THR A CA 1
ATOM 707 C C . THR A 1 92 ? -7.337 3.704 24.952 1.00 70.38 92 THR A C 1
ATOM 709 O O . THR A 1 92 ? -6.714 3.560 23.901 1.00 70.38 92 THR A O 1
ATOM 712 N N . GLU A 1 93 ? -6.892 4.476 25.956 1.00 68.56 93 GLU A N 1
ATOM 713 C CA . GLU A 1 93 ? -5.722 5.395 25.884 1.00 68.56 93 GLU A CA 1
ATOM 714 C C . GLU A 1 93 ? -4.484 4.815 25.161 1.00 68.56 93 GLU A C 1
ATOM 716 O O . GLU A 1 93 ? -3.881 5.497 24.339 1.00 68.56 93 GLU A O 1
ATOM 721 N N . ASP A 1 94 ? -4.154 3.535 25.361 1.00 67.69 94 ASP A N 1
ATOM 722 C CA . ASP A 1 94 ? -2.964 2.905 24.759 1.00 67.69 94 ASP A CA 1
ATOM 723 C C . ASP A 1 94 ? -3.084 2.557 23.254 1.00 67.69 94 ASP A C 1
ATOM 725 O O . ASP A 1 94 ? -2.092 2.214 22.612 1.00 67.69 94 ASP A O 1
ATOM 729 N N . ILE A 1 95 ? -4.287 2.600 22.670 1.00 70.25 95 ILE A N 1
ATOM 730 C CA . ILE A 1 95 ? -4.571 2.171 21.279 1.00 70.25 95 ILE A CA 1
ATOM 731 C C . ILE A 1 95 ? -4.980 3.365 20.397 1.00 70.25 95 ILE A C 1
ATOM 733 O O . ILE A 1 95 ? -5.141 3.235 19.179 1.00 70.25 95 ILE A O 1
ATOM 737 N N . GLU A 1 96 ? -5.117 4.551 20.994 1.00 77.44 96 GLU A N 1
ATOM 738 C CA . GLU A 1 96 ? -5.643 5.745 20.331 1.00 77.44 96 GLU A CA 1
ATOM 739 C C . GLU A 1 96 ? -4.811 6.171 19.116 1.00 77.44 96 GLU A C 1
ATOM 741 O O . GLU A 1 96 ? -5.378 6.626 18.128 1.00 77.44 96 GLU A O 1
ATOM 746 N N . THR A 1 97 ? -3.494 5.942 19.127 1.00 83.62 97 THR A N 1
ATOM 747 C CA . THR A 1 97 ? -2.606 6.289 18.005 1.00 83.62 97 THR A CA 1
ATOM 748 C C . THR A 1 97 ? -2.436 5.159 16.990 1.00 83.62 97 THR A C 1
ATOM 750 O O . THR A 1 97 ? -2.370 5.411 15.787 1.00 83.62 97 THR A O 1
ATOM 753 N N . VAL A 1 98 ? -2.443 3.902 17.443 1.00 89.75 98 VAL A N 1
ATOM 754 C CA . VAL A 1 98 ? -2.126 2.735 16.602 1.00 89.75 98 VAL A CA 1
ATOM 755 C C . VAL A 1 98 ? -3.189 2.501 15.528 1.00 89.75 98 VAL A C 1
ATOM 757 O O . VAL A 1 98 ? -2.865 2.234 14.372 1.00 89.75 98 VAL A O 1
ATOM 760 N N . ILE A 1 99 ? -4.476 2.595 15.877 1.00 91.56 99 ILE A N 1
ATOM 761 C CA . ILE A 1 99 ? -5.557 2.340 14.911 1.00 91.56 99 ILE A CA 1
ATOM 762 C C . ILE A 1 99 ? -5.572 3.382 13.779 1.00 91.56 99 ILE A C 1
ATOM 764 O O . ILE A 1 99 ? -5.621 2.972 12.613 1.00 91.56 99 ILE A O 1
ATOM 768 N N . PRO A 1 100 ? -5.491 4.698 14.060 1.00 91.81 100 PRO A N 1
ATOM 769 C CA . PRO A 1 100 ? -5.330 5.711 13.021 1.00 91.81 100 PRO A CA 1
ATOM 770 C C . PRO A 1 100 ? -4.107 5.490 12.126 1.00 91.81 100 PRO A C 1
ATOM 772 O O . PRO A 1 100 ? -4.233 5.612 10.907 1.00 91.81 100 PRO A O 1
ATOM 775 N N . GLU A 1 101 ? -2.957 5.115 12.696 1.00 94.00 101 GLU A N 1
ATOM 776 C CA . GLU A 1 101 ? -1.739 4.811 11.933 1.00 94.00 101 GLU A CA 1
ATOM 777 C C . GLU A 1 101 ? -1.961 3.641 10.963 1.00 94.00 101 GLU A C 1
ATOM 779 O O . GLU A 1 101 ? -1.719 3.775 9.763 1.00 94.00 101 GLU A O 1
ATOM 784 N N . VAL A 1 102 ? -2.531 2.526 11.432 1.00 95.56 102 VAL A N 1
ATOM 785 C CA . VAL A 1 102 ? -2.836 1.367 10.574 1.00 95.56 102 VAL A CA 1
ATOM 786 C C . VAL A 1 102 ? -3.841 1.729 9.476 1.00 95.56 102 VAL A C 1
ATOM 788 O 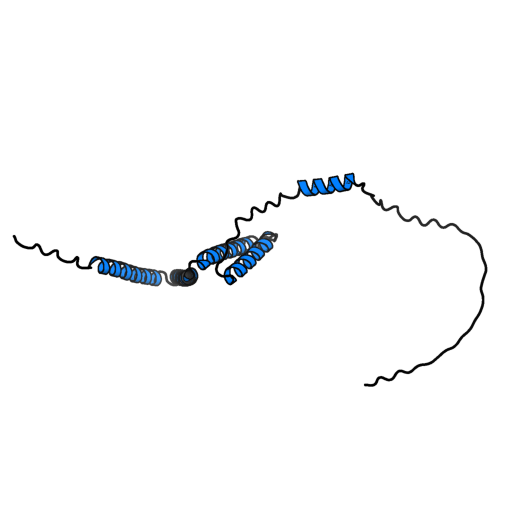O . VAL A 1 102 ? -3.690 1.315 8.324 1.00 95.56 102 VAL A O 1
ATOM 791 N N . ILE A 1 103 ? -4.869 2.524 9.790 1.00 95.31 103 ILE A N 1
ATOM 792 C CA . ILE A 1 103 ? -5.823 3.017 8.784 1.00 95.31 103 ILE A CA 1
ATOM 793 C C . ILE A 1 103 ? -5.098 3.858 7.727 1.00 95.31 103 ILE A C 1
ATOM 795 O O . ILE A 1 103 ? -5.347 3.694 6.528 1.00 95.31 103 ILE A O 1
ATOM 799 N N . GLN A 1 104 ? -4.195 4.744 8.147 1.00 96.81 104 GLN A N 1
ATOM 800 C CA . GLN A 1 104 ? -3.398 5.557 7.237 1.00 96.81 104 GLN A CA 1
ATOM 801 C C . GLN A 1 104 ? -2.522 4.682 6.332 1.00 96.81 104 GLN A C 1
ATOM 803 O O . GLN A 1 104 ? -2.524 4.882 5.115 1.00 96.81 104 GLN A O 1
ATOM 808 N N . GLU A 1 105 ? -1.834 3.681 6.880 1.00 97.44 105 GLU A N 1
ATOM 809 C CA . GLU A 1 105 ? -1.019 2.741 6.105 1.00 97.44 105 GLU A CA 1
ATOM 810 C C . GLU A 1 105 ? -1.845 1.965 5.069 1.00 97.44 105 GLU A C 1
ATOM 812 O O . GLU A 1 105 ? -1.444 1.850 3.906 1.00 97.44 105 GLU A O 1
ATOM 817 N N . LEU A 1 106 ? -3.031 1.478 5.448 1.00 98.06 106 LEU A N 1
ATOM 818 C CA . LEU A 1 106 ? -3.947 0.791 4.531 1.00 98.06 106 LEU A CA 1
ATOM 819 C C . LEU A 1 106 ? -4.412 1.711 3.395 1.00 98.06 106 LEU A C 1
ATOM 821 O O . LEU A 1 106 ? -4.480 1.281 2.239 1.00 98.06 106 LEU A O 1
ATOM 825 N N . ASN A 1 107 ? -4.684 2.983 3.692 1.00 97.31 107 ASN A N 1
ATOM 826 C CA . ASN A 1 107 ? -5.040 3.977 2.680 1.00 97.31 107 ASN A CA 1
ATOM 827 C C . ASN A 1 107 ? -3.871 4.268 1.727 1.00 97.31 107 ASN A C 1
ATOM 829 O O . ASN A 1 107 ? -4.056 4.260 0.509 1.00 97.31 107 ASN A O 1
ATOM 833 N N . VAL A 1 108 ? -2.651 4.436 2.247 1.00 97.31 108 VAL A N 1
ATOM 834 C CA . VAL A 1 108 ? -1.438 4.600 1.424 1.00 97.31 108 VAL A CA 1
ATOM 835 C C . VAL A 1 108 ? -1.212 3.377 0.533 1.00 97.31 108 VAL A C 1
ATOM 837 O O . VAL A 1 108 ? -0.892 3.512 -0.654 1.00 97.31 108 VAL A O 1
ATOM 840 N N . ARG A 1 109 ? -1.428 2.168 1.062 1.00 97.25 109 ARG A N 1
ATOM 841 C CA . ARG A 1 109 ? -1.344 0.928 0.284 1.00 97.25 109 ARG A CA 1
ATOM 842 C C . ARG A 1 109 ? -2.380 0.897 -0.834 1.00 97.25 109 ARG A C 1
ATOM 844 O O . ARG A 1 109 ? -2.047 0.518 -1.954 1.00 97.25 109 ARG A O 1
ATOM 851 N N . ASN A 1 110 ? -3.607 1.319 -0.562 1.00 97.69 110 ASN A N 1
ATOM 852 C CA . ASN A 1 110 ? -4.669 1.400 -1.559 1.00 97.69 110 ASN A CA 1
ATOM 853 C C . ASN A 1 110 ? -4.333 2.361 -2.707 1.00 97.69 110 ASN A C 1
ATOM 855 O O . AS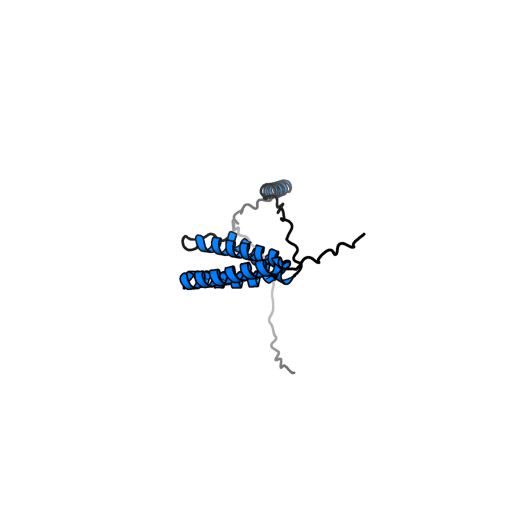N A 1 110 ? -4.509 2.000 -3.871 1.00 97.69 110 ASN A O 1
ATOM 859 N N . GLU A 1 111 ? -3.782 3.537 -2.411 1.00 97.25 111 GLU A N 1
ATOM 860 C CA . GLU A 1 111 ? -3.301 4.457 -3.451 1.00 97.25 111 GLU A CA 1
ATOM 861 C C . GLU A 1 111 ? -2.112 3.875 -4.226 1.00 97.25 111 GLU A C 1
ATOM 863 O O . GLU A 1 111 ? -2.062 3.954 -5.455 1.00 97.25 111 GLU A O 1
ATOM 868 N N . THR A 1 112 ? -1.198 3.189 -3.535 1.00 97.38 112 THR A N 1
ATOM 869 C CA . THR A 1 112 ? -0.083 2.482 -4.179 1.00 97.38 112 THR A CA 1
ATOM 870 C C . THR A 1 112 ? -0.589 1.412 -5.143 1.00 97.38 112 THR A C 1
ATOM 872 O O . THR A 1 112 ? -0.059 1.305 -6.244 1.00 97.38 112 THR A O 1
ATOM 875 N N . LEU A 1 113 ? -1.635 0.657 -4.787 1.00 97.44 113 LEU A N 1
ATOM 876 C CA . LEU A 1 113 ? -2.252 -0.332 -5.676 1.00 97.44 113 LEU A CA 1
ATOM 877 C C . LEU A 1 113 ? -2.840 0.322 -6.933 1.00 97.44 113 LEU A C 1
ATOM 879 O O . LEU A 1 113 ? -2.641 -0.203 -8.029 1.00 97.44 113 LEU A O 1
ATOM 883 N N . LYS A 1 114 ? -3.520 1.472 -6.804 1.00 96.94 114 LYS A N 1
ATOM 884 C CA . LYS A 1 114 ? -4.062 2.221 -7.955 1.00 96.94 114 LYS A CA 1
ATOM 885 C C . LYS A 1 114 ? -2.953 2.676 -8.903 1.00 96.94 114 LYS A C 1
ATOM 887 O O . LYS A 1 114 ? -3.054 2.494 -10.113 1.00 96.94 114 LYS A O 1
ATOM 892 N N . ILE A 1 115 ? -1.866 3.230 -8.363 1.00 96.75 115 ILE A N 1
ATOM 893 C CA . ILE A 1 115 ? -0.697 3.628 -9.163 1.00 96.75 115 ILE A CA 1
ATOM 894 C C . ILE A 1 115 ? -0.069 2.395 -9.807 1.00 96.75 115 ILE A C 1
ATOM 896 O O . ILE A 1 115 ? 0.193 2.378 -11.013 1.00 96.75 115 ILE A O 1
ATOM 900 N N . ALA A 1 116 ? 0.138 1.349 -9.008 1.00 97.19 116 ALA A N 1
ATOM 901 C CA . ALA A 1 116 ? 0.769 0.118 -9.434 1.00 97.19 116 ALA A CA 1
ATOM 902 C C . ALA A 1 116 ? 0.020 -0.521 -10.586 1.00 97.19 116 ALA A C 1
ATOM 904 O O . ALA A 1 116 ? 0.694 -1.075 -11.445 1.00 97.19 116 ALA A O 1
ATOM 905 N N . ASP A 1 117 ? -1.316 -0.426 -10.631 1.00 97.06 117 ASP A N 1
ATOM 906 C CA . ASP A 1 117 ? -2.161 -0.993 -11.683 1.00 97.06 117 ASP A CA 1
ATOM 907 C C . ASP A 1 117 ? -1.783 -0.497 -13.087 1.00 97.06 117 ASP A C 1
ATOM 909 O O . ASP A 1 117 ? -1.816 -1.278 -14.041 1.00 97.06 117 ASP A O 1
ATOM 913 N N . SER A 1 118 ? -1.289 0.739 -13.203 1.00 96.75 118 SER A N 1
ATOM 914 C CA . SER A 1 118 ? -0.707 1.270 -14.447 1.00 96.75 118 SER A CA 1
ATOM 915 C C . SER A 1 118 ? 0.828 1.245 -14.469 1.00 96.75 118 SER A C 1
ATOM 917 O O . SER A 1 118 ? 1.420 1.117 -15.539 1.00 96.75 118 SER A O 1
ATOM 919 N N . HIS A 1 119 ? 1.478 1.314 -13.306 1.00 96.88 119 HIS A N 1
ATOM 920 C CA . HIS A 1 119 ? 2.931 1.449 -13.165 1.00 96.88 119 HIS A CA 1
ATOM 921 C C . HIS A 1 119 ? 3.496 0.433 -12.157 1.00 96.88 119 HIS A C 1
ATOM 923 O O . HIS A 1 119 ? 3.827 0.800 -11.027 1.00 96.88 119 HIS A O 1
ATOM 929 N N . PRO A 1 120 ? 3.641 -0.855 -12.524 1.00 94.81 120 PRO A N 1
ATOM 930 C CA . PRO A 1 120 ? 4.096 -1.900 -11.598 1.00 94.81 120 PRO A CA 1
ATOM 931 C C . PRO A 1 120 ? 5.486 -1.641 -10.996 1.00 94.81 120 PRO A C 1
ATOM 933 O O . PRO A 1 120 ? 5.788 -2.138 -9.914 1.00 94.81 120 PRO A O 1
ATOM 936 N N . GLN A 1 121 ? 6.319 -0.840 -11.665 1.00 96.31 121 GLN A N 1
ATOM 937 C CA . GLN A 1 121 ? 7.652 -0.451 -11.200 1.00 96.31 121 GLN A CA 1
ATOM 938 C C . GLN A 1 121 ? 7.618 0.366 -9.900 1.00 96.31 121 GLN A C 1
ATOM 940 O O . GLN A 1 121 ? 8.655 0.498 -9.251 1.00 96.31 121 GLN A O 1
ATOM 945 N N . VAL A 1 122 ? 6.452 0.886 -9.490 1.00 96.81 122 VAL A N 1
ATOM 946 C CA . VAL A 1 122 ? 6.299 1.611 -8.222 1.00 96.81 122 VAL A CA 1
ATOM 947 C C . VAL A 1 122 ? 6.764 0.778 -7.026 1.00 96.81 122 VAL A C 1
ATOM 949 O O . VAL A 1 122 ? 7.394 1.327 -6.132 1.00 96.81 122 VAL A O 1
ATOM 952 N N . PHE A 1 123 ? 6.559 -0.545 -7.032 1.00 94.88 123 PHE A N 1
ATOM 953 C CA . PHE A 1 123 ? 7.019 -1.408 -5.939 1.00 94.88 123 PHE A CA 1
ATOM 954 C C . PHE A 1 123 ? 8.543 -1.465 -5.857 1.00 94.88 123 PHE A C 1
ATOM 956 O O . PHE A 1 123 ? 9.107 -1.248 -4.793 1.00 94.88 123 PHE A O 1
ATOM 963 N N . GLN A 1 124 ? 9.222 -1.639 -6.995 1.00 96.12 124 GLN A N 1
ATOM 964 C CA . GLN A 1 124 ? 10.684 -1.604 -7.033 1.00 96.12 124 GLN A CA 1
ATOM 965 C C . GLN A 1 124 ? 11.224 -0.231 -6.611 1.00 96.12 124 GLN A C 1
ATOM 967 O O . GLN A 1 124 ? 12.231 -0.146 -5.910 1.00 96.12 124 GLN A O 1
ATOM 972 N N . PHE A 1 125 ? 10.567 0.852 -7.034 1.00 96.12 125 PHE A N 1
ATOM 973 C CA . PHE A 1 125 ? 10.927 2.200 -6.602 1.00 96.12 125 PHE A CA 1
ATOM 974 C C . PHE A 1 125 ? 10.809 2.354 -5.081 1.00 96.12 125 PHE A C 1
ATOM 976 O O . PHE A 1 125 ? 11.734 2.874 -4.458 1.00 96.12 125 PHE A O 1
ATOM 983 N N . LEU A 1 126 ? 9.709 1.878 -4.490 1.00 95.38 126 LEU A N 1
ATOM 984 C CA . LEU A 1 126 ? 9.498 1.902 -3.044 1.00 95.38 126 LEU A CA 1
ATOM 985 C C . LEU A 1 126 ? 10.555 1.067 -2.312 1.00 95.38 126 LEU A C 1
ATOM 987 O O . LEU A 1 126 ? 11.162 1.579 -1.380 1.00 95.38 126 LEU A O 1
ATOM 991 N N . ASP A 1 127 ? 10.881 -0.136 -2.791 1.00 94.69 127 ASP A N 1
ATOM 992 C CA . ASP A 1 127 ? 11.934 -0.976 -2.200 1.00 94.69 127 ASP A CA 1
ATOM 993 C C . ASP A 1 127 ? 13.300 -0.276 -2.193 1.00 94.69 127 ASP A C 1
ATOM 995 O O . ASP A 1 127 ? 14.037 -0.315 -1.204 1.00 94.69 127 ASP A O 1
ATOM 999 N N . ILE A 1 128 ? 13.661 0.373 -3.306 1.00 93.94 128 ILE A N 1
ATOM 1000 C CA . ILE A 1 128 ? 14.910 1.139 -3.414 1.00 93.94 128 ILE A CA 1
ATOM 1001 C C . ILE A 1 128 ? 14.880 2.332 -2.457 1.00 93.94 128 ILE A C 1
ATOM 1003 O O . ILE A 1 128 ? 15.875 2.586 -1.775 1.00 93.94 128 ILE A O 1
ATOM 1007 N N . LYS A 1 129 ? 13.752 3.047 -2.389 1.00 93.25 129 LYS A N 1
ATOM 1008 C CA . LYS A 1 129 ? 13.574 4.196 -1.500 1.00 93.25 129 LYS A CA 1
ATOM 1009 C C . LYS A 1 129 ? 13.736 3.780 -0.036 1.00 93.25 129 LYS A C 1
ATOM 1011 O O . LYS A 1 129 ? 14.582 4.353 0.645 1.00 93.25 129 LYS A O 1
ATOM 1016 N N . THR A 1 130 ? 13.037 2.741 0.416 1.00 94.19 130 THR A N 1
ATOM 1017 C CA . THR A 1 130 ? 13.134 2.225 1.790 1.00 94.19 130 THR A CA 1
ATOM 1018 C C . THR A 1 130 ? 14.562 1.805 2.138 1.00 94.19 130 THR A C 1
ATOM 1020 O O . THR A 1 130 ? 15.067 2.158 3.202 1.00 94.19 130 THR A O 1
ATOM 1023 N N . LYS A 1 131 ? 15.269 1.122 1.226 1.00 93.25 131 LYS A N 1
ATOM 1024 C CA . LYS A 1 131 ? 16.688 0.776 1.423 1.00 93.25 131 LYS A CA 1
ATOM 1025 C C . LYS A 1 131 ? 17.577 2.014 1.545 1.00 93.25 131 LYS A C 1
ATOM 1027 O O . LYS A 1 131 ? 18.475 2.031 2.380 1.00 93.25 131 LYS A O 1
ATOM 1032 N N . SER A 1 132 ? 17.336 3.046 0.734 1.00 91.38 132 SER A N 1
ATOM 1033 C CA . SER A 1 132 ? 18.103 4.295 0.807 1.00 91.38 132 SER A CA 1
ATOM 1034 C C . SER A 1 132 ? 17.831 5.088 2.088 1.00 91.38 132 SER A C 1
ATOM 1036 O O . SER A 1 132 ? 18.767 5.611 2.683 1.00 91.38 132 SER A O 1
ATOM 1038 N N . GLU A 1 133 ? 16.583 5.126 2.562 1.00 93.56 133 GLU A N 1
ATOM 1039 C CA . GLU A 1 133 ? 16.216 5.763 3.832 1.00 93.56 133 GLU A CA 1
ATOM 1040 C C . GLU A 1 133 ? 16.828 5.015 5.022 1.00 93.56 133 GLU A C 1
ATOM 1042 O O . GLU A 1 133 ? 17.392 5.640 5.920 1.00 93.56 133 GLU A O 1
ATOM 1047 N N . SER A 1 134 ? 16.818 3.678 4.981 1.00 94.56 134 SER A N 1
ATOM 1048 C CA . SER A 1 134 ? 17.515 2.843 5.961 1.00 94.56 134 SER A CA 1
ATOM 1049 C C . SER A 1 134 ? 19.019 3.125 5.971 1.00 94.56 134 SER A C 1
ATOM 1051 O O . SER A 1 134 ? 19.567 3.413 7.035 1.00 94.56 134 SER A O 1
ATOM 1053 N N . LEU A 1 135 ? 19.679 3.152 4.807 1.00 93.44 135 LEU A N 1
ATOM 1054 C CA . LEU A 1 135 ? 21.103 3.485 4.722 1.00 93.44 135 LEU A CA 1
ATOM 1055 C C . LEU A 1 135 ? 21.396 4.875 5.296 1.00 93.44 135 LEU A C 1
ATOM 1057 O O . LEU A 1 135 ? 22.342 5.030 6.059 1.00 93.44 135 LEU A O 1
ATOM 1061 N N . LYS A 1 136 ? 20.558 5.867 4.984 1.00 94.31 136 LYS A N 1
ATOM 1062 C CA . LYS A 1 136 ? 20.690 7.233 5.498 1.00 94.31 136 LYS A CA 1
ATOM 1063 C C . LYS A 1 136 ? 20.578 7.306 7.020 1.00 94.31 136 LYS A C 1
ATOM 1065 O O . LYS A 1 136 ? 21.259 8.125 7.628 1.00 94.31 136 LYS A O 1
ATOM 1070 N N . SER A 1 137 ? 19.739 6.463 7.622 1.00 95.12 137 SER A N 1
ATOM 1071 C CA . SER A 1 137 ? 19.619 6.364 9.082 1.00 95.12 137 SER A CA 1
ATOM 1072 C C . SER A 1 137 ? 20.809 5.657 9.741 1.00 95.12 137 SER A C 1
ATOM 1074 O O . SER A 1 137 ? 21.218 6.058 10.826 1.00 95.12 137 SER A O 1
ATOM 1076 N N . MET A 1 138 ? 21.382 4.637 9.091 1.00 95.25 138 MET A N 1
ATOM 1077 C CA . MET A 1 138 ? 22.490 3.842 9.636 1.00 95.25 138 MET A CA 1
ATOM 1078 C C . MET A 1 138 ? 23.855 4.515 9.458 1.00 95.25 138 MET A C 1
ATOM 1080 O O . MET A 1 138 ? 24.666 4.505 10.380 1.00 95.25 138 MET A O 1
ATOM 1084 N N . ASP A 1 139 ? 24.115 5.080 8.278 1.00 94.75 139 ASP A N 1
ATOM 1085 C CA . ASP A 1 139 ? 25.362 5.765 7.938 1.00 94.75 139 ASP A CA 1
ATOM 1086 C C . ASP A 1 139 ? 25.081 6.957 6.997 1.00 94.75 139 ASP A C 1
ATOM 1088 O O . ASP A 1 139 ? 25.046 6.819 5.764 1.00 94.75 139 ASP A O 1
ATOM 1092 N N . PRO A 1 140 ? 24.892 8.163 7.566 1.00 93.25 140 PRO A N 1
ATOM 1093 C CA . PRO A 1 140 ? 24.621 9.369 6.791 1.00 93.25 140 PRO A CA 1
ATOM 1094 C C . PRO A 1 140 ? 25.753 9.747 5.824 1.00 93.25 140 PRO A C 1
ATOM 1096 O O . PRO A 1 140 ? 25.487 10.308 4.757 1.00 93.25 140 PRO A O 1
ATOM 1099 N N . TRP A 1 141 ? 27.009 9.442 6.172 1.00 93.94 141 TRP A N 1
ATOM 1100 C CA . TRP A 1 141 ? 28.177 9.784 5.357 1.00 93.94 141 TRP A CA 1
ATOM 1101 C C . TRP A 1 141 ? 28.255 8.902 4.116 1.00 93.94 141 TRP A C 1
ATOM 1103 O O . TRP A 1 141 ? 28.395 9.414 3.000 1.00 93.94 141 TRP A O 1
ATOM 1113 N N . LEU A 1 142 ? 28.095 7.589 4.289 1.00 93.38 142 LEU A N 1
ATOM 1114 C CA . LEU A 1 142 ? 28.049 6.653 3.171 1.00 93.38 142 LEU A CA 1
ATOM 1115 C C . LEU A 1 142 ? 26.852 6.935 2.254 1.00 93.38 142 LEU A C 1
ATOM 1117 O O . LEU A 1 142 ? 27.004 6.944 1.030 1.00 93.38 142 LEU A O 1
ATOM 1121 N N . SER A 1 143 ? 25.683 7.246 2.824 1.00 92.88 143 SER A N 1
ATOM 1122 C CA . SER A 1 143 ? 24.506 7.655 2.048 1.00 92.88 143 SER A CA 1
ATOM 1123 C C . SER A 1 143 ? 24.794 8.889 1.181 1.00 92.88 143 SER A C 1
ATOM 1125 O O . SER A 1 143 ? 24.499 8.882 -0.017 1.00 92.88 143 SER A O 1
ATOM 1127 N N . GLY A 1 144 ? 25.414 9.932 1.748 1.00 91.25 144 GLY A N 1
ATOM 1128 C CA . GLY A 1 144 ? 25.783 11.145 1.008 1.00 91.25 144 GLY A CA 1
ATOM 1129 C C . GLY A 1 144 ? 26.809 10.893 -0.105 1.00 91.25 144 GLY A C 1
ATOM 1130 O O . GLY A 1 144 ? 26.733 11.484 -1.189 1.00 91.25 144 GLY A O 1
ATOM 1131 N N . PHE A 1 145 ? 27.740 9.963 0.113 1.00 93.94 145 PHE A N 1
ATOM 1132 C CA . PHE A 1 145 ? 28.693 9.542 -0.912 1.00 93.94 145 PHE A CA 1
ATOM 1133 C C . PHE A 1 145 ? 28.012 8.803 -2.075 1.00 93.94 145 PHE A C 1
ATOM 1135 O O . PHE A 1 145 ? 28.249 9.136 -3.240 1.00 93.94 145 PHE A O 1
ATOM 1142 N N . MET A 1 146 ? 27.114 7.853 -1.789 1.00 91.00 146 MET A N 1
ATOM 1143 C CA . MET A 1 146 ? 26.365 7.132 -2.827 1.00 91.00 146 MET A CA 1
ATOM 1144 C C . MET A 1 146 ? 25.485 8.068 -3.669 1.00 91.00 146 MET A C 1
ATOM 1146 O O . MET A 1 146 ? 25.435 7.932 -4.896 1.00 91.00 146 MET A O 1
ATOM 1150 N N . GLU A 1 147 ? 24.828 9.050 -3.042 1.00 89.69 147 GLU A N 1
ATOM 1151 C CA . GLU A 1 147 ? 24.075 10.092 -3.755 1.00 89.69 147 GLU A CA 1
ATOM 1152 C C . GLU A 1 147 ? 24.978 10.915 -4.689 1.00 89.69 147 GLU A C 1
ATOM 1154 O O . GLU A 1 147 ? 24.605 11.189 -5.835 1.00 89.69 147 GLU A O 1
ATOM 1159 N N . SER A 1 148 ? 26.195 11.243 -4.241 1.00 90.38 148 SER A N 1
ATOM 1160 C CA . SER A 1 148 ? 27.181 11.992 -5.030 1.00 90.38 148 SER A CA 1
ATOM 1161 C C . SER A 1 148 ? 27.647 11.216 -6.269 1.00 90.38 148 SER A C 1
ATOM 1163 O O . SER A 1 148 ? 27.699 11.786 -7.365 1.00 90.38 148 SER A O 1
ATOM 1165 N N . ILE A 1 149 ? 27.902 9.905 -6.140 1.00 90.56 149 ILE A N 1
ATOM 1166 C CA . ILE A 1 149 ? 28.237 9.037 -7.284 1.00 90.56 149 ILE A CA 1
ATOM 1167 C C . ILE A 1 149 ? 27.076 9.014 -8.283 1.00 90.56 149 ILE A C 1
ATOM 1169 O O . ILE A 1 149 ? 27.272 9.306 -9.465 1.00 90.56 149 ILE A O 1
ATOM 1173 N N . LYS A 1 150 ? 25.852 8.739 -7.818 1.00 86.25 150 LYS A N 1
ATOM 1174 C CA . LYS A 1 150 ? 24.668 8.637 -8.685 1.00 86.25 150 LYS A CA 1
ATOM 1175 C C . LYS A 1 150 ? 24.374 9.943 -9.433 1.00 86.25 150 LYS A C 1
ATOM 1177 O O . LYS A 1 150 ? 24.005 9.911 -10.609 1.00 86.25 150 LYS A O 1
ATOM 1182 N N . LYS A 1 151 ? 24.571 11.095 -8.781 1.00 87.06 151 LYS A N 1
ATOM 1183 C CA . LYS A 1 151 ? 24.443 12.421 -9.406 1.00 87.06 151 LYS A CA 1
ATOM 1184 C C . LYS A 1 151 ? 25.466 12.611 -10.529 1.00 87.06 151 LYS A C 1
ATOM 1186 O O . LYS A 1 151 ? 25.094 13.000 -11.636 1.00 87.06 151 LYS A O 1
ATOM 1191 N N . SER A 1 152 ? 26.728 12.263 -10.273 1.00 77.94 152 SER A N 1
ATOM 1192 C CA . SER A 1 152 ? 27.800 12.384 -11.267 1.00 77.94 152 SER A CA 1
ATOM 1193 C C . SER A 1 152 ? 27.559 11.523 -12.518 1.00 77.94 152 SER A C 1
ATOM 1195 O O . SER A 1 152 ? 27.800 11.979 -13.638 1.00 77.94 152 SER A O 1
ATOM 1197 N N . GLU A 1 153 ? 27.002 10.318 -12.360 1.00 75.75 153 GLU A N 1
ATOM 1198 C CA . GLU A 1 153 ? 26.652 9.444 -13.484 1.00 75.75 153 GLU A CA 1
ATOM 1199 C C . GLU A 1 153 ? 25.516 10.009 -14.342 1.00 75.75 153 GLU A C 1
ATOM 1201 O O . GLU A 1 153 ? 25.533 9.881 -15.570 1.00 75.75 153 GLU A O 1
ATOM 1206 N N . TYR A 1 154 ? 24.516 10.632 -13.716 1.00 69.56 154 TYR A N 1
ATOM 1207 C CA . TYR A 1 154 ? 23.405 11.257 -14.429 1.00 69.56 154 TYR A CA 1
ATOM 1208 C C . TYR A 1 154 ? 23.870 12.490 -15.218 1.00 69.56 154 TYR A C 1
ATOM 1210 O O . TYR A 1 154 ? 23.559 12.618 -16.407 1.00 69.56 154 TYR A O 1
ATOM 1218 N N . ASP A 1 155 ? 24.704 13.336 -14.608 1.00 68.69 155 ASP A N 1
ATOM 1219 C CA . ASP A 1 155 ? 25.305 14.503 -15.264 1.00 68.69 155 ASP A CA 1
ATOM 1220 C C . ASP A 1 155 ? 26.273 14.105 -16.394 1.00 68.69 155 ASP A C 1
ATOM 1222 O O . ASP A 1 155 ? 26.372 14.792 -17.417 1.00 68.69 155 ASP A O 1
ATOM 1226 N N . GLY A 1 156 ? 26.968 12.9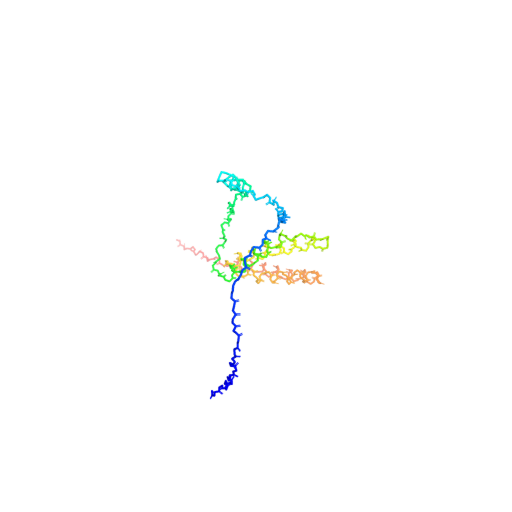72 -16.256 1.00 61.00 156 GLY A N 1
ATOM 1227 C CA . GLY A 1 156 ? 27.799 12.392 -17.314 1.00 61.00 156 GLY A CA 1
ATOM 1228 C C . GLY A 1 156 ? 26.985 11.887 -18.511 1.00 61.00 156 GLY A C 1
ATOM 1229 O O . GLY A 1 156 ? 27.370 12.101 -19.664 1.00 61.00 156 GLY A O 1
ATOM 1230 N N . LYS A 1 157 ? 25.821 11.271 -18.266 1.00 61.56 157 LYS A N 1
ATOM 1231 C CA . LYS A 1 157 ? 24.907 10.801 -19.324 1.00 61.56 157 LYS A CA 1
ATOM 1232 C C . LYS A 1 157 ? 24.281 11.967 -20.101 1.00 61.56 157 LYS A C 1
ATOM 1234 O O . LYS A 1 157 ? 24.181 11.887 -21.324 1.00 61.56 157 LYS A O 1
ATOM 1239 N N . LYS A 1 158 ? 23.948 13.080 -19.434 1.00 59.75 158 LYS A N 1
ATOM 1240 C CA . LYS A 1 158 ? 23.442 14.297 -20.103 1.00 59.75 158 LYS A CA 1
ATOM 1241 C C . LYS A 1 158 ? 24.479 14.951 -21.017 1.00 59.75 158 LYS A C 1
ATOM 1243 O O . LYS A 1 158 ? 24.137 15.367 -22.122 1.00 59.75 158 LYS A O 1
ATOM 1248 N N . ARG A 1 159 ? 25.752 14.979 -20.606 1.00 57.00 159 ARG A N 1
ATOM 1249 C CA . ARG A 1 159 ? 26.852 15.491 -21.442 1.00 57.00 159 ARG A CA 1
ATOM 1250 C C . ARG A 1 159 ? 27.095 14.643 -22.697 1.00 57.00 159 ARG A C 1
ATOM 1252 O O . ARG A 1 159 ? 27.391 15.204 -23.745 1.00 57.00 159 ARG A O 1
ATOM 1259 N N . LYS A 1 160 ? 26.907 13.319 -22.633 1.00 50.66 160 LYS A N 1
ATOM 1260 C CA . LYS A 1 160 ? 27.047 12.429 -23.804 1.00 50.66 160 LYS A CA 1
ATOM 1261 C C . LYS A 1 160 ? 25.929 12.582 -24.844 1.00 50.66 160 LYS A C 1
ATOM 1263 O O . LYS A 1 160 ? 26.227 12.508 -26.030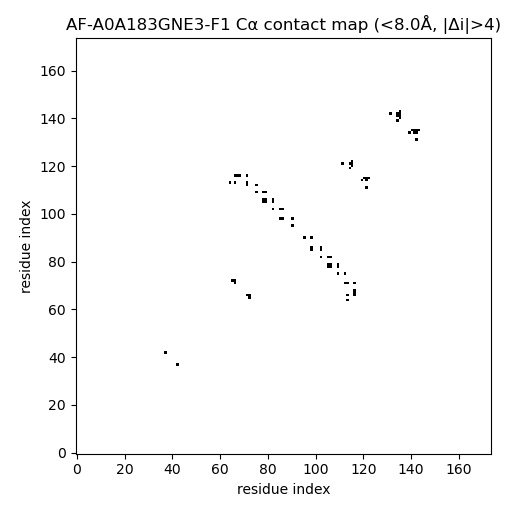 1.00 50.66 160 LYS A O 1
ATOM 1268 N N . LEU A 1 161 ? 24.678 12.838 -24.444 1.00 49.88 161 LEU A N 1
ATOM 1269 C CA . LEU A 1 161 ? 23.586 13.090 -25.407 1.00 49.88 161 LEU A CA 1
ATOM 1270 C C . LEU A 1 161 ? 23.708 14.453 -26.115 1.00 49.88 161 LEU A C 1
ATOM 1272 O O . LEU A 1 161 ? 23.247 14.597 -27.241 1.00 49.88 161 LEU A O 1
ATOM 1276 N N . SER A 1 162 ? 24.359 15.434 -25.484 1.00 47.19 162 SER A N 1
ATOM 1277 C CA . SER A 1 162 ? 24.624 16.763 -26.059 1.00 47.19 162 SER A CA 1
ATOM 1278 C C . SER A 1 162 ? 25.700 16.767 -27.159 1.00 47.19 162 SER A C 1
ATOM 1280 O O . SER A 1 162 ? 25.912 17.800 -27.789 1.00 47.19 162 SER A O 1
ATOM 1282 N N . MET A 1 163 ? 26.401 15.651 -27.373 1.00 51.75 163 MET A N 1
ATOM 1283 C CA . MET A 1 163 ? 27.521 15.534 -28.316 1.00 51.75 163 MET A CA 1
ATOM 1284 C C . MET A 1 163 ? 27.164 14.691 -29.550 1.00 51.75 163 MET A C 1
ATOM 1286 O O . MET A 1 163 ? 28.055 14.115 -30.172 1.00 51.75 163 MET A O 1
ATOM 1290 N N . LEU A 1 164 ? 25.880 14.588 -29.920 1.00 45.47 164 LEU A N 1
ATOM 1291 C CA . LEU A 1 164 ? 25.534 14.040 -31.232 1.00 45.47 164 LEU A CA 1
ATOM 1292 C C . LEU A 1 164 ? 25.990 15.051 -32.304 1.00 45.47 164 LEU A C 1
ATOM 1294 O O . LEU A 1 164 ? 25.520 16.190 -32.279 1.00 45.47 164 LEU A O 1
ATOM 1298 N N . PRO A 1 165 ? 26.901 14.688 -33.225 1.00 52.09 165 PRO A N 1
ATOM 1299 C CA . PRO A 1 165 ? 27.338 15.602 -34.268 1.00 52.09 165 PRO A CA 1
ATOM 1300 C C . PRO A 1 165 ? 26.153 15.894 -35.192 1.00 52.09 165 PRO A C 1
ATOM 1302 O O . PRO A 1 165 ? 25.598 14.990 -35.818 1.00 52.09 165 PRO A O 1
ATOM 1305 N N . THR A 1 166 ? 25.748 17.159 -35.274 1.00 60.59 166 THR A N 1
ATOM 1306 C CA . THR A 1 166 ? 24.840 17.627 -36.321 1.00 60.59 166 THR A CA 1
ATOM 1307 C C . THR A 1 166 ? 25.502 17.387 -37.683 1.00 60.59 166 THR A C 1
ATOM 1309 O O . THR A 1 166 ? 26.681 17.710 -37.855 1.00 60.59 166 THR A O 1
ATOM 1312 N N . PRO A 1 167 ? 24.798 16.794 -38.665 1.00 53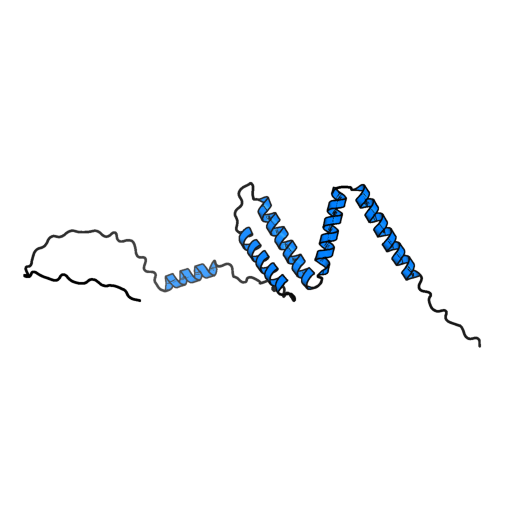.53 167 PRO A N 1
ATOM 1313 C CA . PRO A 1 167 ? 25.397 16.506 -39.957 1.00 53.53 167 PRO A CA 1
ATOM 1314 C C . PRO A 1 167 ? 25.717 17.821 -40.674 1.00 53.53 167 PRO A C 1
ATOM 1316 O O . PRO A 1 167 ? 24.845 18.659 -40.904 1.00 53.53 167 PRO A O 1
ATOM 1319 N N . PHE A 1 168 ? 26.996 17.991 -41.007 1.00 51.75 168 PHE A N 1
ATOM 1320 C CA . PHE A 1 168 ? 27.525 19.096 -41.796 1.00 51.75 168 PHE A CA 1
ATOM 1321 C C . PHE A 1 168 ? 26.726 19.267 -43.095 1.00 51.75 168 PHE A C 1
ATOM 1323 O O . PHE A 1 168 ? 26.721 18.394 -43.965 1.00 51.75 168 PHE A O 1
ATOM 1330 N N . ARG A 1 169 ? 26.077 20.425 -43.242 1.00 54.69 169 ARG A N 1
ATOM 1331 C CA . ARG A 1 169 ? 25.469 20.871 -44.497 1.00 54.69 169 ARG A CA 1
ATOM 1332 C C . ARG A 1 169 ? 26.600 21.261 -45.451 1.00 54.69 169 ARG A C 1
ATOM 1334 O O . ARG A 1 169 ? 27.208 22.313 -45.275 1.00 54.69 169 ARG A O 1
ATOM 1341 N N . ARG A 1 170 ? 26.908 20.412 -46.438 1.00 55.38 170 ARG A N 1
ATOM 1342 C CA . ARG A 1 170 ? 27.787 20.798 -47.555 1.00 55.38 170 ARG A CA 1
ATOM 1343 C C . ARG A 1 170 ? 27.112 21.948 -48.305 1.00 55.38 170 ARG A C 1
ATOM 1345 O O . ARG A 1 170 ? 25.981 21.795 -48.756 1.00 55.38 170 ARG A O 1
ATOM 1352 N N . GLN A 1 171 ? 27.778 23.096 -48.387 1.00 49.59 171 GLN A N 1
ATOM 1353 C CA . GLN A 1 171 ? 27.449 24.117 -49.375 1.00 49.59 171 GLN A CA 1
ATOM 1354 C C . GLN A 1 171 ? 28.067 23.670 -50.698 1.00 49.59 171 GLN A C 1
ATOM 1356 O O . GLN A 1 171 ? 29.278 23.475 -50.784 1.00 49.59 171 GLN A O 1
ATOM 1361 N N . GLU A 1 172 ? 27.218 23.445 -51.694 1.00 45.81 172 GLU A N 1
ATOM 1362 C CA . GLU A 1 172 ? 27.636 23.303 -53.083 1.00 45.81 172 GLU A CA 1
ATOM 1363 C C . GLU A 1 172 ? 27.985 24.694 -53.627 1.00 45.81 172 GLU A C 1
ATOM 1365 O O . GLU A 1 172 ? 27.280 25.675 -53.381 1.00 45.81 172 GLU A O 1
ATOM 1370 N N . THR A 1 173 ? 29.127 24.764 -54.303 1.00 49.88 173 THR A N 1
ATOM 1371 C CA . THR A 1 173 ? 29.655 25.925 -55.020 1.00 49.88 173 THR A CA 1
ATOM 1372 C C . THR A 1 173 ? 28.832 26.190 -56.278 1.00 49.88 173 THR A C 1
ATOM 1374 O O . THR A 1 173 ? 28.549 25.247 -57.018 1.00 49.88 173 THR A O 1
ATOM 1377 N N . ALA A 1 174 ? 28.505 27.458 -56.524 1.00 55.19 174 ALA A N 1
ATOM 1378 C CA . ALA A 1 174 ? 28.080 27.963 -57.828 1.00 55.19 174 ALA A CA 1
ATOM 1379 C C . ALA A 1 174 ? 29.290 28.493 -58.605 1.00 55.19 174 ALA A C 1
ATOM 1381 O O . ALA A 1 174 ? 30.207 29.030 -57.938 1.00 55.19 174 ALA A O 1
#

Foldseek 3Di:
DDDDDDDDDDDDDDDDDDDDDDDDDDDDDPPPPDPPPDDPVSVVVVVVVCVVPPPPPPPVVPPPQDFPDVVLVVLLVVLVVVLVVLVPDDDDPVCVPVSVVSSVVSVVVNVLSSVCSVPVCSVVVVVVVVVLVVCCVVPVPVSVVVVVVVVVVVVVVVVVVVPDDDDDDDDDDD